Protein AF-A0A8C3F9P0-F1 (afdb_monomer_lite)

Foldseek 3Di:
DDDPDDDDDDDDDDDDDDDDPPPDPPPLPPPPDDDDDDDDDDDDDDDDDPVVVVVVVVVVVVVVVVPPPPPDFDFDPVQPPAPAGQTWHWSDDDPVDTDTHGDDFDKDKDKDWFAPVVRQVVGVVVVVVVQCQPDPVSHHFGFYDDWDKDDPDDDDRIDIIMIIGTGPPVVD

Secondary structure (DSSP, 8-state):
-------------------------TTTT-SS--PPP------------HHHHHHHHHHHHHHHHH----PPPBPPGGGTT-SSB--BEEEEE-SS-EEEEPPP--EEEEEEEE-HHHHHHHHHHHHHHHHTT-STT-------BPEEEEES---SSSEEEEEEEEPPGGG-

pLDDT: mean 71.64, std 23.47, range [24.62, 98.38]

Radius of gyration: 26.11 Å; chains: 1; bounding box: 35×84×51 Å

Structure (mmCIF, N/CA/C/O backbone):
data_AF-A0A8C3F9P0-F1
#
_entry.id   AF-A0A8C3F9P0-F1
#
loop_
_atom_site.group_PDB
_atom_site.id
_atom_site.type_symbol
_atom_site.label_atom_id
_atom_site.label_alt_id
_atom_site.label_comp_id
_atom_site.label_asym_id
_atom_site.label_entity_id
_atom_site.label_seq_id
_atom_site.pdbx_PDB_ins_code
_atom_site.Cartn_x
_atom_site.Cartn_y
_atom_site.Cartn_z
_atom_site.occupancy
_atom_site.B_iso_or_equiv
_atom_site.auth_seq_id
_atom_site.auth_comp_id
_atom_site.auth_asym_id
_atom_site.auth_atom_id
_atom_site.pdbx_PDB_model_num
ATOM 1 N N . MET A 1 1 ? -5.655 -17.103 -34.422 1.00 32.59 1 MET A N 1
ATOM 2 C CA . MET A 1 1 ? -6.296 -16.003 -33.667 1.00 32.59 1 MET A CA 1
ATOM 3 C C . MET A 1 1 ? -7.497 -16.545 -32.912 1.00 32.59 1 MET A C 1
ATOM 5 O O . MET A 1 1 ? -8.524 -16.808 -33.521 1.00 32.59 1 MET A O 1
ATOM 9 N N . ARG A 1 2 ? -7.367 -16.764 -31.603 1.00 24.62 2 ARG A N 1
ATOM 10 C CA . ARG A 1 2 ? -8.510 -16.920 -30.697 1.00 24.62 2 ARG A CA 1
ATOM 11 C C . ARG A 1 2 ? -8.242 -16.029 -29.490 1.00 24.62 2 ARG A C 1
ATOM 13 O O . ARG A 1 2 ? -7.166 -16.091 -28.910 1.00 24.62 2 ARG A O 1
ATOM 20 N N . LEU A 1 3 ? -9.191 -15.141 -29.226 1.00 28.62 3 LEU A N 1
ATOM 21 C CA . LEU A 1 3 ? -9.207 -14.207 -28.109 1.00 28.62 3 LEU A CA 1
ATOM 22 C C . LEU A 1 3 ? -9.521 -14.988 -26.829 1.00 28.62 3 LEU A C 1
ATOM 24 O O . LEU A 1 3 ? -10.517 -15.711 -26.792 1.00 28.62 3 LEU A O 1
ATOM 28 N N . CYS A 1 4 ? -8.715 -14.827 -25.780 1.00 32.59 4 CYS A N 1
ATOM 29 C CA . CYS A 1 4 ? -9.172 -15.143 -24.429 1.00 32.59 4 CYS A CA 1
ATOM 30 C C . CYS A 1 4 ? -10.169 -14.056 -24.017 1.00 32.59 4 CYS A C 1
ATOM 32 O O . CYS A 1 4 ? -9.787 -12.926 -23.718 1.00 32.59 4 CYS A O 1
ATOM 34 N N . ASN A 1 5 ? -11.456 -14.391 -24.058 1.00 32.91 5 ASN A N 1
ATOM 35 C CA . ASN A 1 5 ? -12.517 -13.558 -23.510 1.00 32.91 5 ASN A CA 1
ATOM 36 C C . ASN A 1 5 ? -12.443 -13.587 -21.976 1.00 32.91 5 ASN A C 1
ATOM 38 O O . ASN A 1 5 ? -12.688 -14.625 -21.367 1.00 32.91 5 ASN A O 1
ATOM 42 N N . LEU A 1 6 ? -12.159 -12.440 -21.358 1.00 35.69 6 LEU A N 1
ATOM 43 C CA . LEU A 1 6 ? -12.519 -12.154 -19.967 1.00 35.69 6 LEU A CA 1
ATOM 44 C C . LEU A 1 6 ? -13.888 -11.446 -19.970 1.00 35.69 6 LEU A C 1
ATOM 46 O O . LEU A 1 6 ? -14.070 -10.526 -20.773 1.00 35.69 6 LEU A O 1
ATOM 50 N N . PRO A 1 7 ? -14.863 -11.822 -19.122 1.00 39.81 7 PRO A N 1
ATOM 51 C CA . PRO A 1 7 ? -16.184 -11.217 -19.151 1.00 39.81 7 PRO A CA 1
ATOM 52 C C . PRO A 1 7 ? -16.268 -10.080 -18.136 1.00 39.81 7 PRO A C 1
ATOM 54 O O . PRO A 1 7 ? -16.606 -10.340 -16.996 1.00 39.81 7 PRO A O 1
ATOM 57 N N . TRP A 1 8 ? -16.023 -8.829 -18.529 1.00 37.97 8 TRP A N 1
ATOM 58 C CA . TRP A 1 8 ? -16.629 -7.672 -17.849 1.00 37.97 8 TRP A CA 1
ATOM 59 C C . TRP A 1 8 ? -16.925 -6.571 -18.869 1.00 37.97 8 TRP A C 1
ATOM 61 O O . TRP A 1 8 ? -16.056 -6.143 -19.629 1.00 37.97 8 TRP A O 1
ATOM 71 N N . GLY A 1 9 ? -18.202 -6.188 -18.928 1.00 31.42 9 GLY A N 1
ATOM 72 C CA . GLY A 1 9 ? -18.753 -5.217 -19.865 1.00 31.42 9 GLY A CA 1
ATOM 73 C C . GLY A 1 9 ? -18.628 -3.762 -19.410 1.00 31.42 9 GLY A C 1
ATOM 74 O O . GLY A 1 9 ? -18.260 -3.468 -18.277 1.00 31.42 9 GLY A O 1
ATOM 75 N N . GLY A 1 10 ? -18.999 -2.862 -20.326 1.00 29.72 10 GLY A N 1
ATOM 76 C CA . GLY A 1 10 ? -19.185 -1.430 -20.071 1.00 29.72 10 GLY A CA 1
ATOM 77 C C . GLY A 1 10 ? -18.204 -0.543 -20.835 1.00 29.72 10 GLY A C 1
ATOM 78 O O . GLY A 1 10 ? -17.188 -0.118 -20.298 1.00 29.72 10 GLY A O 1
ATOM 79 N N . GLY A 1 11 ? -18.500 -0.264 -22.106 1.00 28.97 11 GLY A N 1
ATOM 80 C CA . GLY A 1 11 ? -17.681 0.596 -22.957 1.00 28.97 11 GLY A CA 1
ATOM 81 C C . GLY A 1 11 ? -17.880 2.096 -22.715 1.00 28.97 11 GLY A C 1
ATOM 82 O O . GLY A 1 11 ? -19.003 2.565 -22.567 1.00 28.97 11 GLY A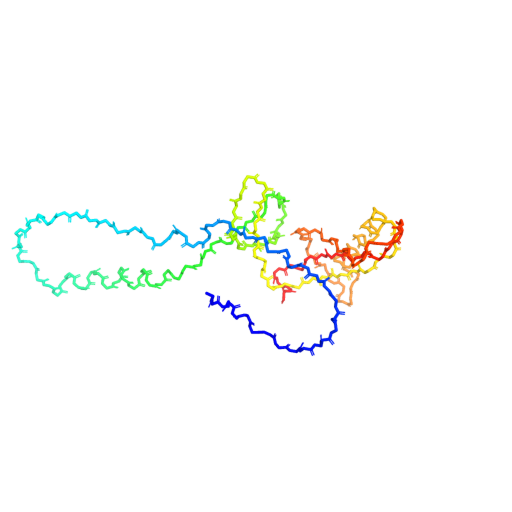 O 1
ATOM 83 N N . VAL A 1 12 ? -16.786 2.856 -22.816 1.00 29.23 12 VAL A N 1
ATOM 84 C CA . VAL A 1 12 ? -16.776 4.258 -23.267 1.00 29.23 12 VAL A CA 1
ATOM 85 C C . VAL A 1 12 ? -15.593 4.418 -24.225 1.00 29.23 12 VAL A C 1
ATOM 87 O O . VAL A 1 12 ? -14.440 4.236 -23.839 1.00 29.23 12 VAL A O 1
ATOM 90 N N . LYS A 1 13 ? -15.868 4.730 -25.499 1.00 34.50 13 LYS A N 1
ATOM 91 C CA . LYS A 1 13 ? -14.839 5.024 -26.508 1.00 34.50 13 LYS A CA 1
ATOM 92 C C . LYS A 1 13 ? -14.492 6.515 -26.527 1.00 34.50 13 LYS A C 1
ATOM 94 O O . LYS A 1 13 ? -15.368 7.352 -26.713 1.00 34.50 13 LYS A O 1
ATOM 99 N N . ARG A 1 14 ? -13.193 6.807 -26.444 1.00 29.66 14 ARG A N 1
ATOM 100 C CA . ARG A 1 14 ? -12.444 7.907 -27.094 1.00 29.66 14 ARG A CA 1
ATOM 101 C C . ARG A 1 14 ? -10.968 7.581 -26.818 1.00 29.66 14 ARG A C 1
ATOM 103 O O . ARG A 1 14 ? -10.562 7.563 -25.671 1.00 29.66 14 ARG A O 1
ATOM 110 N N . GLY A 1 15 ? -10.168 7.092 -27.760 1.00 31.33 15 GLY A N 1
ATOM 111 C CA . GLY A 1 15 ? -9.814 7.757 -29.006 1.00 31.33 15 GLY A CA 1
ATOM 112 C C . GLY A 1 15 ? -8.484 8.498 -28.839 1.00 31.33 15 GLY A C 1
ATOM 113 O O . GLY A 1 15 ? -8.498 9.714 -28.884 1.00 31.33 15 GLY A O 1
ATOM 114 N N . ASN A 1 16 ? -7.373 7.791 -28.594 1.00 27.73 16 ASN A N 1
ATOM 115 C CA . ASN A 1 16 ? -6.065 8.032 -29.221 1.00 27.73 16 ASN A CA 1
ATOM 116 C C . ASN A 1 16 ? -5.082 6.914 -28.822 1.00 27.73 16 ASN A C 1
ATOM 118 O O . ASN A 1 16 ? -5.224 6.308 -27.765 1.00 27.73 16 ASN A O 1
ATOM 122 N N . LYS A 1 17 ? -4.128 6.634 -29.707 1.00 39.09 17 LYS A N 1
ATOM 123 C CA . LYS A 1 17 ? -3.163 5.525 -29.690 1.00 39.09 17 LYS A CA 1
ATOM 124 C C . LYS A 1 17 ? -2.537 5.253 -28.309 1.00 39.09 17 LYS A C 1
ATOM 126 O O . LYS A 1 17 ? -1.812 6.091 -27.786 1.00 39.09 17 LYS A O 1
ATOM 131 N N . SER A 1 18 ? -2.705 4.036 -27.801 1.00 30.05 18 SER A N 1
ATOM 132 C CA . SER A 1 18 ? -1.779 3.431 -26.843 1.00 30.05 18 SER A CA 1
ATOM 133 C C . SER A 1 18 ? -1.502 1.995 -27.278 1.00 30.05 18 SER A C 1
ATOM 135 O O . SER A 1 18 ? -2.393 1.148 -27.328 1.00 30.05 18 SER A O 1
ATOM 137 N N . SER A 1 19 ? -0.256 1.752 -27.680 1.00 27.50 19 SER A N 1
ATOM 138 C CA . SER A 1 19 ? 0.272 0.419 -27.954 1.00 27.50 19 SER A CA 1
ATOM 139 C C . SER A 1 19 ? 0.026 -0.486 -26.742 1.00 27.50 19 SER A C 1
ATOM 141 O O . SER A 1 19 ? 0.312 -0.062 -25.619 1.00 27.50 19 SER A O 1
ATOM 143 N N . PRO A 1 20 ? -0.481 -1.716 -26.917 1.00 33.91 20 PRO A N 1
ATOM 144 C CA . PRO A 1 20 ? -0.576 -2.640 -25.805 1.00 33.91 20 PRO A CA 1
ATOM 145 C C . PRO A 1 20 ? 0.839 -3.116 -25.470 1.00 33.91 20 PRO A C 1
ATOM 147 O O . PRO A 1 20 ? 1.537 -3.661 -26.325 1.00 33.91 20 PRO A O 1
ATOM 150 N N . VAL A 1 21 ? 1.264 -2.913 -24.223 1.00 35.41 21 VAL A N 1
ATOM 151 C CA . VAL A 1 21 ? 2.406 -3.635 -23.655 1.00 35.41 21 VAL A CA 1
ATOM 152 C C . VAL A 1 21 ? 1.952 -5.082 -23.513 1.00 35.41 21 VAL A C 1
ATOM 154 O O . VAL A 1 21 ? 1.431 -5.505 -22.486 1.00 35.41 21 VAL A O 1
ATOM 157 N N . SER A 1 22 ? 2.065 -5.829 -24.604 1.00 42.50 22 SER A N 1
ATOM 158 C CA . SER A 1 22 ? 1.963 -7.273 -24.589 1.00 42.50 22 SER A CA 1
ATOM 159 C C . SER A 1 22 ? 3.284 -7.800 -24.037 1.00 42.50 22 SER A C 1
ATOM 161 O O . SER A 1 22 ? 4.220 -8.052 -24.793 1.00 42.50 22 SER A O 1
ATOM 163 N N . ALA A 1 23 ? 3.396 -7.889 -22.714 1.00 43.59 23 ALA A N 1
ATOM 164 C CA . ALA A 1 23 ? 4.431 -8.693 -22.082 1.00 43.59 23 ALA A CA 1
ATOM 165 C C . ALA A 1 23 ? 4.004 -10.157 -22.241 1.00 43.59 23 ALA A C 1
ATOM 167 O O . ALA A 1 23 ? 3.196 -10.679 -21.476 1.00 43.59 23 ALA A O 1
ATOM 168 N N . TRP A 1 24 ? 4.449 -10.776 -23.329 1.00 49.12 24 TRP A N 1
ATOM 169 C CA . TRP A 1 24 ? 4.262 -12.199 -23.564 1.00 49.12 24 TRP A CA 1
ATOM 170 C C . TRP A 1 24 ? 5.176 -12.951 -22.593 1.00 49.12 24 TRP A C 1
ATOM 172 O O . TRP A 1 24 ? 6.388 -12.780 -22.684 1.00 49.12 24 TRP A O 1
ATOM 182 N N . CYS A 1 25 ? 4.629 -13.782 -21.696 1.00 53.91 25 CYS A N 1
ATOM 183 C CA . CYS A 1 25 ? 5.404 -14.889 -21.130 1.00 53.91 25 CYS A CA 1
ATOM 184 C C . CYS A 1 25 ? 5.747 -15.805 -22.315 1.00 53.91 25 CYS A C 1
ATOM 186 O O . CYS A 1 25 ? 4.822 -16.386 -22.900 1.00 53.91 25 CYS A O 1
ATOM 188 N N . PRO A 1 26 ? 7.019 -15.930 -22.724 1.00 51.34 26 PRO A N 1
ATOM 189 C CA . PRO A 1 26 ? 7.382 -16.945 -23.693 1.00 51.34 26 PRO A CA 1
ATOM 190 C C . PRO A 1 26 ? 7.077 -18.302 -23.045 1.00 51.34 26 PRO A C 1
ATOM 192 O O . PRO A 1 26 ? 7.470 -18.548 -21.908 1.00 51.34 26 PRO A O 1
ATOM 195 N N . ASN A 1 27 ? 6.372 -19.172 -23.769 1.00 51.62 27 ASN A N 1
ATOM 196 C CA . ASN A 1 27 ? 6.278 -20.613 -23.493 1.00 51.62 27 ASN A CA 1
ATOM 197 C C . ASN A 1 27 ? 5.267 -21.077 -22.419 1.00 51.62 27 ASN A C 1
ATOM 199 O O . ASN A 1 27 ? 5.280 -22.244 -22.042 1.00 51.62 27 ASN A O 1
ATOM 203 N N . ALA A 1 28 ? 4.307 -20.246 -21.993 1.00 43.31 28 ALA A N 1
ATOM 204 C CA . ALA A 1 28 ? 3.252 -20.658 -21.042 1.00 43.31 28 ALA A CA 1
ATOM 205 C C . ALA A 1 28 ? 2.227 -21.695 -21.588 1.00 43.31 28 ALA A C 1
ATOM 207 O O . ALA A 1 28 ? 1.165 -21.886 -21.001 1.00 43.31 28 ALA A O 1
ATOM 208 N N . TRP A 1 29 ? 2.503 -22.346 -22.723 1.00 48.88 29 TRP A N 1
ATOM 209 C CA . TRP A 1 29 ? 1.616 -23.328 -23.361 1.00 48.88 29 TRP A CA 1
ATOM 210 C C . TRP A 1 29 ? 2.324 -24.611 -23.834 1.00 48.88 29 TRP A C 1
ATOM 212 O O . TRP A 1 29 ? 1.694 -25.425 -24.504 1.00 48.88 29 TRP A O 1
ATOM 222 N N . GLU A 1 30 ? 3.590 -24.839 -23.466 1.00 38.75 30 GLU A N 1
ATOM 223 C CA . GLU A 1 30 ? 4.408 -25.939 -24.014 1.00 38.75 30 GLU A CA 1
ATOM 224 C C . GLU A 1 30 ? 4.784 -27.051 -23.010 1.00 38.75 30 GLU A C 1
ATOM 226 O O . GLU A 1 30 ? 5.752 -27.769 -23.212 1.00 38.75 30 GLU A O 1
ATOM 231 N N . GLU A 1 31 ? 3.978 -27.268 -21.963 1.00 38.12 31 GLU A N 1
ATOM 232 C CA . GLU A 1 31 ? 4.157 -28.366 -20.986 1.00 38.12 31 GLU A CA 1
ATOM 233 C C . GLU A 1 31 ? 2.858 -29.183 -20.797 1.00 38.12 31 GLU A C 1
ATOM 235 O O . GLU A 1 31 ? 2.380 -29.402 -19.690 1.00 38.12 31 GLU A O 1
ATOM 240 N N . LEU A 1 32 ? 2.243 -29.633 -21.899 1.00 42.41 32 LEU A N 1
ATOM 241 C CA . LEU A 1 32 ? 1.249 -30.727 -21.897 1.00 42.41 32 LEU A CA 1
ATOM 242 C C . LEU A 1 32 ? 1.437 -31.645 -23.118 1.00 42.41 32 LEU A C 1
ATOM 244 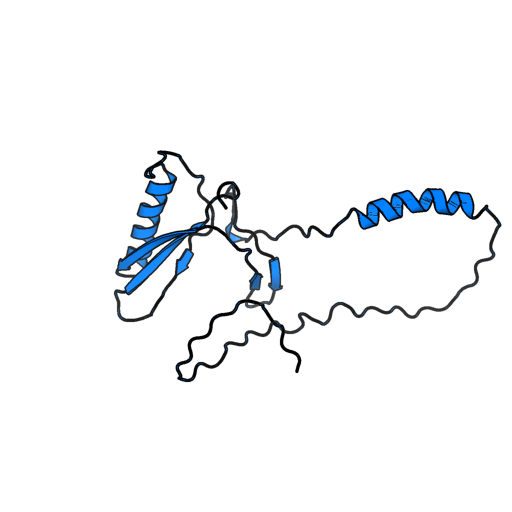O O . LEU A 1 32 ? 0.499 -31.945 -23.855 1.00 42.41 32 LEU A O 1
ATOM 248 N N . GLY A 1 33 ? 2.677 -32.081 -23.351 1.00 39.94 33 GLY A N 1
ATOM 249 C CA . GLY A 1 33 ? 3.050 -32.850 -24.538 1.00 39.94 33 GLY A CA 1
ATOM 250 C C . GLY A 1 33 ? 4.069 -33.958 -24.289 1.00 39.94 33 GLY A C 1
ATOM 251 O O . GLY A 1 33 ? 5.004 -34.099 -25.068 1.00 39.94 33 GLY A O 1
ATOM 252 N N . HIS A 1 34 ? 3.910 -34.768 -23.240 1.00 30.77 34 HIS A N 1
ATOM 253 C CA . HIS A 1 34 ? 4.664 -36.019 -23.113 1.00 30.77 34 HIS A CA 1
ATOM 254 C C . HIS A 1 34 ? 3.807 -37.216 -23.538 1.00 30.77 34 HIS A C 1
ATOM 256 O O . HIS A 1 34 ? 2.987 -37.720 -22.774 1.00 30.77 34 HIS A O 1
ATOM 262 N N . THR A 1 35 ? 4.030 -37.715 -24.755 1.00 44.69 35 THR A N 1
ATOM 263 C CA . THR A 1 35 ? 3.666 -39.089 -25.135 1.00 44.69 35 THR A CA 1
ATOM 264 C C . THR A 1 35 ? 4.898 -39.986 -25.018 1.00 44.69 35 THR A C 1
ATOM 266 O O . THR A 1 35 ? 5.862 -39.758 -25.753 1.00 44.69 35 THR A O 1
ATOM 269 N N . PRO A 1 36 ? 4.899 -41.040 -24.185 1.00 38.25 36 PRO A N 1
ATOM 270 C CA . PRO A 1 36 ? 5.898 -42.090 -24.280 1.00 38.25 36 PRO A CA 1
ATOM 271 C C . PRO A 1 36 ? 5.403 -43.177 -25.238 1.00 38.25 36 PRO A C 1
ATOM 273 O O . PRO A 1 36 ? 4.418 -43.864 -24.973 1.00 38.25 36 PRO A O 1
ATOM 276 N N . ASN A 1 37 ? 6.120 -43.357 -26.344 1.00 41.81 37 ASN A N 1
ATOM 277 C CA . ASN A 1 37 ? 6.035 -44.567 -27.153 1.00 41.81 37 ASN A CA 1
ATOM 278 C C . ASN A 1 37 ? 6.944 -45.627 -26.501 1.00 41.81 37 ASN A C 1
ATOM 280 O O . ASN A 1 37 ? 8.129 -45.366 -26.303 1.00 41.81 37 ASN A O 1
ATOM 284 N N . SER A 1 38 ? 6.420 -46.807 -26.154 1.00 34.09 38 SER A N 1
ATOM 285 C CA . SER A 1 38 ? 7.243 -47.961 -25.748 1.00 34.09 38 SER A CA 1
ATOM 286 C C . SER A 1 38 ? 6.527 -49.293 -26.042 1.00 34.09 38 SER A C 1
ATOM 288 O O . SER A 1 38 ? 5.298 -49.354 -25.932 1.00 34.09 38 SER A O 1
ATOM 290 N N . PRO A 1 39 ? 7.246 -50.359 -26.458 1.00 43.06 39 PRO A N 1
ATOM 291 C CA . PRO A 1 39 ? 6.651 -51.549 -27.053 1.00 43.06 39 PRO A CA 1
ATOM 292 C C . PRO A 1 39 ? 6.103 -52.544 -26.023 1.00 43.06 39 PRO A C 1
ATOM 294 O O . PRO A 1 39 ? 6.654 -52.740 -24.940 1.00 43.06 39 PRO A O 1
ATOM 297 N N . ARG A 1 40 ? 5.027 -53.238 -26.423 1.00 48.94 40 ARG A N 1
ATOM 298 C CA . ARG A 1 40 ? 4.394 -54.337 -25.678 1.00 48.94 40 ARG A CA 1
ATOM 299 C C . ARG A 1 40 ? 5.403 -55.448 -25.386 1.00 48.94 40 ARG A C 1
ATOM 301 O O . ARG A 1 40 ? 5.962 -56.031 -26.312 1.00 48.94 40 ARG A O 1
ATOM 308 N N . LYS A 1 41 ? 5.526 -55.825 -24.114 1.00 40.72 41 LYS A N 1
ATOM 309 C CA . LYS A 1 41 ? 5.970 -57.164 -23.714 1.00 40.72 41 LYS A CA 1
ATOM 310 C C . LYS A 1 41 ? 4.809 -57.877 -23.029 1.00 40.72 41 LYS A C 1
ATOM 312 O O . LYS A 1 41 ? 4.151 -57.326 -22.152 1.00 40.72 41 LYS A O 1
ATOM 317 N N . SER A 1 42 ? 4.533 -59.077 -23.521 1.00 50.16 42 SER A N 1
ATOM 318 C CA . SER A 1 42 ? 3.484 -59.996 -23.093 1.00 50.16 42 SER A CA 1
ATOM 319 C C . SER A 1 42 ? 3.664 -60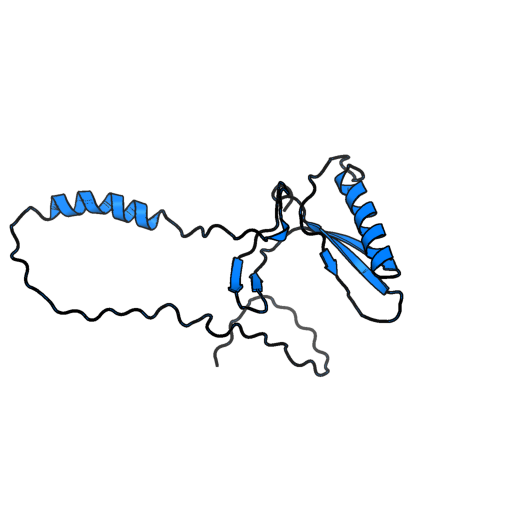.420 -21.636 1.00 50.16 42 SER A C 1
ATOM 321 O O . SER A 1 42 ? 4.708 -60.970 -21.289 1.00 50.16 42 SER A O 1
ATOM 323 N N . LEU A 1 43 ? 2.631 -60.229 -20.813 1.00 50.50 43 LEU A N 1
ATOM 324 C CA . LEU A 1 43 ? 2.528 -60.832 -19.485 1.00 50.50 43 LEU A CA 1
ATOM 325 C C . LEU A 1 43 ? 1.445 -61.916 -19.521 1.00 50.50 43 LEU A C 1
ATOM 327 O O . LEU A 1 43 ? 0.297 -61.643 -19.871 1.00 50.50 43 LEU A O 1
ATOM 331 N N . GLN A 1 44 ? 1.825 -63.148 -19.184 1.00 51.44 44 GLN A N 1
ATOM 332 C CA . GLN A 1 44 ? 0.901 -64.261 -18.984 1.00 51.44 44 GLN A CA 1
ATOM 333 C C . GLN A 1 44 ? 0.014 -63.970 -17.766 1.00 51.44 44 GLN A C 1
ATOM 335 O O . GLN A 1 44 ? 0.510 -63.689 -16.675 1.00 51.44 44 GLN A O 1
ATOM 340 N N . ALA A 1 45 ? -1.303 -64.014 -17.965 1.00 44.69 45 ALA A N 1
ATOM 341 C CA . ALA A 1 45 ? -2.291 -63.790 -16.920 1.00 44.69 45 ALA A CA 1
ATOM 342 C C . ALA A 1 45 ? -2.454 -65.054 -16.061 1.00 44.69 45 ALA A C 1
ATOM 344 O O . ALA A 1 45 ? -2.915 -66.083 -16.551 1.00 44.69 45 ALA A O 1
ATOM 345 N N . SER A 1 46 ? -2.104 -64.965 -14.776 1.00 54.53 46 SER A N 1
ATOM 346 C CA . SER A 1 46 ? -2.588 -65.901 -13.759 1.00 54.53 46 SER A CA 1
ATOM 347 C C . SER A 1 46 ? -3.903 -65.362 -13.201 1.00 54.53 46 SER A C 1
ATOM 349 O O . SER A 1 46 ? -3.991 -64.204 -12.787 1.00 54.53 46 SER A O 1
ATOM 351 N N . ALA A 1 47 ? -4.945 -66.187 -13.270 1.00 58.84 47 ALA A N 1
ATOM 352 C CA . ALA A 1 47 ? -6.311 -65.833 -12.928 1.00 58.84 47 ALA A CA 1
ATOM 353 C C . ALA A 1 47 ? -6.461 -65.626 -11.416 1.00 58.84 47 ALA A C 1
ATOM 355 O O . ALA A 1 47 ? -6.596 -66.578 -10.651 1.00 58.84 47 ALA A O 1
ATOM 356 N N . VAL A 1 48 ? -6.496 -64.365 -10.991 1.00 58.78 48 VAL A N 1
ATOM 357 C CA . VAL A 1 48 ? -7.053 -63.984 -9.692 1.00 58.78 48 VAL A CA 1
ATOM 358 C C . VAL A 1 48 ? -8.235 -63.061 -9.964 1.00 58.78 48 VAL A C 1
ATOM 360 O O . VAL A 1 48 ? -8.154 -62.131 -10.762 1.00 58.78 48 VAL A O 1
ATOM 363 N N . THR A 1 49 ? -9.371 -63.402 -9.368 1.00 58.94 49 THR A N 1
ATOM 364 C CA . THR A 1 49 ? -10.719 -62.946 -9.725 1.00 58.94 49 THR A CA 1
ATOM 365 C C . THR A 1 49 ? -10.854 -61.418 -9.891 1.00 58.94 49 THR A C 1
ATOM 367 O O . THR A 1 49 ? -10.511 -60.680 -8.960 1.00 58.94 49 THR A O 1
ATOM 370 N N . PRO A 1 50 ? -11.432 -60.924 -11.005 1.00 60.06 50 PRO A N 1
ATOM 371 C CA . PRO A 1 50 ? -11.479 -59.496 -11.354 1.00 60.06 50 PRO A CA 1
ATOM 372 C C . PRO A 1 50 ? -12.268 -58.633 -10.353 1.00 60.06 50 PRO A C 1
ATOM 374 O O . PRO A 1 50 ? -11.991 -57.446 -10.200 1.00 60.06 50 PRO A O 1
ATOM 377 N N . LEU A 1 51 ? -13.204 -59.228 -9.609 1.00 63.38 51 LEU A N 1
ATOM 378 C CA . LEU A 1 51 ? -14.050 -58.523 -8.641 1.00 63.38 51 LEU A CA 1
ATOM 379 C C . LEU A 1 51 ? -13.272 -58.024 -7.405 1.00 63.38 51 LEU A C 1
ATOM 381 O O . LEU A 1 51 ? -13.519 -56.925 -6.914 1.00 63.38 51 LEU A O 1
ATOM 385 N N . MET A 1 52 ? -12.287 -58.797 -6.936 1.00 59.41 52 MET A N 1
ATOM 386 C CA . MET A 1 52 ? -11.452 -58.445 -5.775 1.00 59.41 52 MET A CA 1
ATOM 387 C C . MET A 1 52 ? -10.446 -57.330 -6.094 1.00 59.41 52 MET A C 1
ATOM 389 O O . MET A 1 52 ? -10.116 -56.525 -5.224 1.00 59.41 52 MET A O 1
ATOM 393 N N . MET A 1 53 ? -9.982 -57.247 -7.346 1.00 62.53 53 MET A N 1
ATOM 394 C CA . MET A 1 53 ? -9.094 -56.170 -7.797 1.00 62.53 53 MET A CA 1
ATOM 395 C C . MET A 1 53 ? -9.843 -54.834 -7.906 1.00 62.53 53 MET A C 1
ATOM 397 O O . MET A 1 53 ? -9.316 -53.806 -7.490 1.00 62.53 53 MET A O 1
ATOM 401 N N . LEU A 1 54 ? -11.096 -54.844 -8.377 1.00 62.28 54 LEU A N 1
ATOM 402 C CA . LEU A 1 54 ? -11.920 -53.633 -8.496 1.00 62.28 54 LEU A CA 1
ATOM 403 C C . LEU A 1 54 ? -12.254 -53.009 -7.129 1.00 62.28 54 LEU A C 1
ATOM 405 O O . LEU A 1 54 ? -12.151 -51.792 -6.975 1.00 62.28 54 LEU A O 1
ATOM 409 N N . LEU A 1 55 ? -12.558 -53.828 -6.113 1.00 70.25 55 LEU A N 1
ATOM 410 C CA . LEU A 1 55 ? -12.826 -53.338 -4.752 1.00 70.25 55 LEU A CA 1
ATOM 411 C C . LEU A 1 55 ? -11.608 -52.684 -4.081 1.00 70.25 55 LEU A C 1
ATOM 413 O O . LEU A 1 55 ? -11.782 -51.797 -3.250 1.00 70.25 55 LEU A O 1
ATOM 417 N N . ARG A 1 56 ? -10.380 -53.091 -4.426 1.00 69.50 56 ARG A N 1
ATOM 418 C CA . ARG A 1 56 ? -9.159 -52.491 -3.860 1.00 69.50 56 ARG A CA 1
ATOM 419 C C . ARG A 1 56 ? -8.732 -51.205 -4.562 1.00 69.50 56 ARG A C 1
ATOM 421 O O . ARG A 1 56 ? -8.115 -50.356 -3.928 1.00 69.50 56 ARG A O 1
ATOM 428 N N . MET A 1 57 ? -9.080 -51.042 -5.837 1.00 71.81 57 MET A N 1
ATOM 429 C CA . MET A 1 57 ? -8.721 -49.849 -6.611 1.00 71.81 57 MET A CA 1
ATOM 430 C C . MET A 1 57 ? -9.729 -48.703 -6.451 1.00 71.81 57 MET A C 1
ATOM 432 O O . MET A 1 57 ? -9.338 -47.543 -6.553 1.00 71.81 57 MET A O 1
ATOM 436 N N . ALA A 1 58 ? -11.002 -48.993 -6.153 1.00 77.25 58 ALA A N 1
ATOM 437 C CA . ALA A 1 58 ? -12.038 -47.969 -5.990 1.00 77.25 58 ALA A CA 1
ATOM 438 C C . ALA A 1 58 ? -11.740 -46.922 -4.887 1.00 77.25 58 ALA A C 1
ATOM 440 O O . ALA A 1 58 ? -11.882 -45.733 -5.175 1.00 77.25 58 ALA A O 1
ATOM 441 N N . PRO A 1 59 ? -11.259 -47.281 -3.675 1.00 71.00 59 PRO A N 1
ATOM 442 C CA . PRO A 1 59 ? -10.909 -46.298 -2.645 1.00 71.00 59 PRO A CA 1
ATOM 443 C C . PRO A 1 59 ? -9.710 -45.430 -3.045 1.00 71.00 59 PRO A C 1
ATOM 445 O O . PRO A 1 59 ? -9.710 -44.230 -2.789 1.00 71.00 59 PRO A O 1
ATOM 448 N N . LEU A 1 60 ? -8.706 -46.015 -3.713 1.00 67.62 60 LEU A N 1
ATOM 449 C CA . LEU A 1 60 ? -7.544 -45.287 -4.238 1.00 67.62 60 LEU A CA 1
ATOM 450 C C . LEU A 1 60 ? -7.933 -44.304 -5.349 1.00 67.62 60 LEU A C 1
ATOM 452 O O . LEU A 1 60 ? -7.410 -43.192 -5.390 1.00 67.62 60 LEU A O 1
ATOM 456 N N . LEU A 1 61 ? -8.871 -44.686 -6.217 1.00 67.81 61 LEU A N 1
ATOM 457 C CA . LEU A 1 61 ? -9.397 -43.815 -7.265 1.00 67.81 61 LEU A CA 1
ATOM 458 C C . LEU A 1 61 ? -10.250 -42.676 -6.679 1.00 67.81 61 LEU A C 1
ATOM 460 O O . LEU A 1 61 ? -10.097 -41.529 -7.086 1.00 67.81 61 LEU A O 1
ATOM 464 N N . LEU A 1 62 ? -11.077 -42.962 -5.668 1.00 65.88 62 LEU A N 1
ATOM 465 C CA . LEU A 1 62 ? -11.833 -41.953 -4.913 1.00 65.88 62 LEU A CA 1
ATOM 466 C C . LEU A 1 62 ? -10.910 -40.961 -4.181 1.00 65.88 62 LEU A C 1
ATOM 468 O O . LEU A 1 62 ? -11.146 -39.757 -4.233 1.00 65.88 62 LEU A O 1
ATOM 472 N N . LEU A 1 63 ? -9.822 -41.436 -3.564 1.00 65.75 63 LEU A N 1
ATOM 473 C CA . LEU A 1 63 ? -8.797 -40.588 -2.937 1.00 65.75 63 LEU A CA 1
ATOM 474 C C . LEU A 1 63 ? -8.045 -39.718 -3.957 1.00 65.75 63 LEU A C 1
ATOM 476 O O . LEU A 1 63 ? -7.712 -38.574 -3.654 1.00 65.75 63 LEU A O 1
ATOM 480 N N . ALA A 1 64 ? -7.784 -40.232 -5.161 1.00 64.19 64 ALA A N 1
ATOM 481 C CA . ALA A 1 64 ? -7.133 -39.471 -6.226 1.00 64.19 64 ALA A CA 1
ATOM 482 C C . ALA A 1 64 ? -8.031 -38.353 -6.783 1.00 64.19 64 ALA A C 1
ATOM 484 O O . ALA A 1 64 ? -7.532 -37.273 -7.077 1.00 64.19 64 ALA A O 1
ATOM 485 N N . LEU A 1 65 ? -9.347 -38.577 -6.868 1.00 62.19 65 LEU A N 1
ATOM 486 C CA . LEU A 1 65 ? -10.317 -37.562 -7.303 1.00 62.19 65 LEU A CA 1
ATOM 487 C C . LEU A 1 65 ? -10.646 -36.536 -6.202 1.00 62.19 65 LEU A C 1
ATOM 489 O O . LEU A 1 65 ? -10.995 -35.400 -6.511 1.00 62.19 65 LEU A O 1
ATOM 493 N N . ALA A 1 66 ? -10.506 -36.909 -4.924 1.00 59.81 66 ALA A N 1
ATOM 494 C CA . ALA A 1 66 ? -10.674 -35.999 -3.787 1.00 59.81 66 ALA A CA 1
ATOM 495 C C . ALA A 1 66 ? -9.488 -35.039 -3.595 1.00 59.81 66 ALA A C 1
ATOM 497 O O . ALA A 1 66 ? -9.631 -33.999 -2.952 1.00 59.81 66 ALA A O 1
ATOM 498 N N . ARG A 1 67 ? -8.326 -35.342 -4.188 1.00 56.44 67 ARG A N 1
ATOM 499 C CA . ARG A 1 67 ? -7.235 -34.376 -4.352 1.00 56.44 67 ARG A CA 1
ATOM 500 C C . ARG A 1 67 ? -7.582 -33.437 -5.499 1.00 56.44 67 ARG A C 1
ATOM 502 O O . ARG A 1 67 ? -6.949 -33.449 -6.551 1.00 56.44 67 ARG A O 1
ATOM 509 N N . GLY A 1 68 ? -8.597 -32.602 -5.283 1.00 54.41 68 GLY A N 1
ATOM 510 C CA . GLY A 1 68 ? -8.665 -31.341 -6.004 1.00 54.41 68 GLY A CA 1
ATOM 511 C C . GLY A 1 68 ? -7.291 -30.689 -5.890 1.00 54.41 68 GLY A C 1
ATOM 512 O O . GLY A 1 68 ? -6.722 -30.641 -4.798 1.00 54.41 68 GLY A O 1
ATOM 513 N N . VAL A 1 69 ? -6.727 -30.272 -7.018 1.00 57.03 69 VAL A N 1
ATOM 514 C CA . VAL A 1 69 ? -5.463 -29.539 -7.075 1.00 57.03 69 VAL A CA 1
ATOM 515 C C . VAL A 1 69 ? -5.704 -28.181 -6.424 1.00 57.03 69 VAL A C 1
ATOM 517 O O . VAL A 1 69 ? -5.989 -27.191 -7.086 1.00 57.03 69 VAL A O 1
ATOM 520 N N . TRP A 1 70 ? -5.665 -28.140 -5.099 1.00 53.75 70 TRP A N 1
ATOM 521 C CA . TRP A 1 70 ? -5.448 -26.906 -4.371 1.00 53.75 70 TRP A CA 1
ATOM 522 C C . TRP A 1 70 ? -3.940 -26.703 -4.452 1.00 53.75 70 TRP A C 1
ATOM 524 O O . TRP A 1 70 ? -3.188 -27.232 -3.637 1.00 53.75 70 TRP A O 1
ATOM 534 N N . GLY A 1 71 ? -3.495 -26.067 -5.539 1.00 54.44 71 GLY A N 1
ATOM 535 C CA . GLY A 1 71 ? -2.118 -25.607 -5.639 1.00 54.44 71 GLY A CA 1
ATOM 536 C C . GLY A 1 71 ? -1.862 -24.652 -4.479 1.00 54.44 71 GLY A C 1
ATOM 537 O O . GLY A 1 71 ? -2.602 -23.683 -4.310 1.00 54.44 71 GLY A O 1
ATOM 538 N N . GLU A 1 72 ? -0.869 -24.958 -3.647 1.00 61.38 72 GLU A N 1
ATOM 539 C CA . GLU A 1 72 ? -0.420 -24.044 -2.600 1.00 61.38 72 GLU A CA 1
ATOM 540 C C . GLU A 1 72 ? 0.065 -22.761 -3.281 1.00 61.38 72 GLU A C 1
ATOM 542 O O . GLU A 1 72 ? 0.919 -22.802 -4.168 1.00 61.38 72 GLU A O 1
ATOM 547 N N . ARG A 1 73 ? -0.527 -21.624 -2.915 1.00 73.00 73 ARG A N 1
ATOM 548 C CA . ARG A 1 73 ? -0.236 -20.345 -3.558 1.00 73.00 73 ARG A CA 1
ATOM 549 C C . ARG A 1 73 ? 1.112 -19.815 -3.070 1.00 73.00 73 ARG A C 1
ATOM 551 O O . ARG A 1 73 ? 1.367 -19.783 -1.866 1.00 73.00 73 ARG A O 1
ATOM 558 N N . GLU A 1 74 ? 1.968 -19.378 -3.989 1.00 77.00 74 GLU A N 1
ATOM 559 C CA . GLU A 1 74 ? 3.330 -18.969 -3.644 1.00 77.00 74 GLU A CA 1
ATOM 560 C C . GLU A 1 74 ? 3.351 -17.698 -2.776 1.00 77.00 74 GLU A C 1
ATOM 562 O O . GLU A 1 74 ? 2.515 -16.791 -2.902 1.00 77.00 74 GLU A O 1
ATOM 567 N N . LYS A 1 75 ? 4.329 -17.640 -1.861 1.00 77.88 75 LYS A N 1
ATOM 568 C CA . LYS A 1 75 ? 4.585 -16.482 -0.997 1.00 77.88 75 LYS A CA 1
ATOM 569 C C . LYS A 1 75 ? 5.763 -15.666 -1.544 1.00 77.88 75 LYS A C 1
ATOM 571 O O . LYS A 1 75 ? 6.833 -16.231 -1.761 1.00 77.88 75 LYS A O 1
ATOM 576 N N . PRO A 1 76 ? 5.618 -14.339 -1.707 1.00 78.69 76 PRO A N 1
ATOM 577 C CA . PRO A 1 76 ? 6.722 -13.480 -2.113 1.00 78.69 76 PRO A CA 1
ATOM 578 C C . PRO A 1 76 ? 7.941 -13.541 -1.182 1.00 78.69 76 PRO A C 1
ATOM 580 O O . PRO A 1 76 ? 7.813 -13.537 0.041 1.00 78.69 76 PRO A O 1
ATOM 583 N N . THR A 1 77 ? 9.138 -13.446 -1.762 1.00 73.94 77 THR A N 1
ATOM 584 C CA . THR A 1 77 ? 10.419 -13.413 -1.027 1.00 73.94 77 THR A CA 1
ATOM 585 C C . THR A 1 77 ? 10.546 -12.237 -0.054 1.00 73.94 77 THR A C 1
ATOM 587 O O . THR A 1 77 ? 11.195 -12.357 0.981 1.00 73.94 77 THR A O 1
ATOM 590 N N . PHE A 1 78 ? 9.888 -11.105 -0.334 1.00 72.94 78 PHE A N 1
ATOM 591 C CA . PHE A 1 78 ? 9.889 -9.932 0.549 1.00 72.94 78 PHE A CA 1
ATOM 592 C C . PHE A 1 78 ? 9.070 -10.122 1.835 1.00 72.94 78 PHE A C 1
ATOM 594 O O . PHE A 1 78 ? 9.057 -9.231 2.683 1.00 72.94 78 PHE A O 1
ATOM 601 N N . CYS A 1 79 ? 8.354 -11.239 1.981 1.00 73.75 79 CYS A N 1
ATOM 602 C CA . CYS A 1 79 ? 7.445 -11.435 3.102 1.00 73.75 79 CYS A CA 1
ATOM 603 C C . CYS A 1 79 ? 8.103 -11.843 4.420 1.00 73.75 79 CYS A C 1
ATOM 605 O O . CYS A 1 79 ? 7.381 -11.882 5.411 1.00 73.75 79 CYS A O 1
ATOM 607 N N . GLY A 1 80 ? 9.424 -12.068 4.461 1.00 67.69 80 GLY A N 1
ATOM 608 C CA . GLY A 1 80 ? 10.201 -12.243 5.698 1.00 67.69 80 GLY A CA 1
ATOM 609 C C . GLY A 1 80 ? 9.445 -12.996 6.803 1.00 67.69 80 GLY A C 1
ATOM 610 O O . GLY A 1 80 ? 9.028 -14.133 6.602 1.00 67.69 80 GLY A O 1
ATOM 611 N N . GLU A 1 81 ? 9.224 -12.322 7.938 1.00 60.41 81 GLU A N 1
ATOM 612 C CA . GLU A 1 81 ? 8.453 -12.802 9.099 1.00 60.41 81 GLU A CA 1
ATOM 613 C C . GLU A 1 81 ? 7.127 -12.026 9.281 1.00 60.41 81 GLU A C 1
ATOM 615 O O . GLU A 1 81 ? 6.742 -11.639 10.382 1.00 60.41 81 GLU A O 1
ATOM 620 N N . VAL A 1 82 ? 6.425 -11.698 8.194 1.00 62.78 82 VAL A N 1
ATOM 621 C CA . VAL A 1 82 ? 5.118 -11.026 8.289 1.00 62.78 82 VAL A CA 1
ATOM 622 C C . VAL A 1 82 ? 4.019 -12.084 8.429 1.00 62.78 82 VAL A C 1
ATOM 624 O O . VAL A 1 82 ? 3.951 -13.016 7.630 1.00 62.78 82 VAL A O 1
ATOM 627 N N . THR A 1 83 ? 3.156 -11.949 9.445 1.00 63.41 83 THR A N 1
ATOM 628 C CA . THR A 1 83 ? 2.162 -12.970 9.845 1.00 63.41 83 THR A CA 1
ATOM 629 C C . THR A 1 83 ? 1.190 -13.336 8.722 1.00 63.41 83 THR A C 1
ATOM 631 O O . THR A 1 83 ? 0.839 -14.503 8.565 1.00 63.41 83 THR A O 1
ATOM 634 N N . GLU A 1 84 ? 0.795 -12.353 7.909 1.00 70.75 84 GLU A N 1
ATOM 635 C CA . GLU A 1 84 ? 0.009 -12.559 6.695 1.00 70.75 84 GLU A CA 1
ATOM 636 C C . GLU A 1 84 ? 0.648 -11.810 5.520 1.00 70.75 84 GLU A C 1
ATOM 638 O O . GLU A 1 84 ? 0.916 -10.604 5.571 1.00 70.75 84 GLU A O 1
ATOM 643 N N . CYS A 1 85 ? 0.906 -12.564 4.457 1.00 77.62 85 CYS A N 1
ATOM 644 C CA . CYS A 1 85 ? 1.611 -12.134 3.262 1.00 77.62 85 CYS A CA 1
ATOM 645 C C . CYS A 1 85 ? 0.694 -12.310 2.054 1.00 77.62 85 CYS A C 1
ATOM 647 O O . CYS A 1 85 ? 0.025 -13.338 1.931 1.00 77.62 85 CYS A O 1
ATOM 649 N N . PHE A 1 86 ? 0.666 -11.316 1.165 1.00 86.06 86 PHE A N 1
ATOM 650 C CA . PHE A 1 86 ? -0.174 -11.391 -0.022 1.00 86.06 86 PHE A CA 1
ATOM 651 C C . PHE A 1 86 ? 0.319 -12.479 -0.978 1.00 86.06 86 PHE A C 1
ATOM 653 O O . PHE A 1 86 ? 1.398 -12.362 -1.560 1.00 86.06 86 PHE A O 1
ATOM 660 N N . THR A 1 87 ? -0.474 -13.533 -1.132 1.00 86.44 87 THR A N 1
ATOM 661 C CA . THR A 1 87 ? -0.147 -14.676 -1.982 1.00 86.44 87 THR A CA 1
ATOM 662 C C . THR A 1 87 ? -0.546 -14.414 -3.434 1.00 86.44 87 THR A C 1
ATOM 664 O O . THR A 1 87 ? -1.476 -13.649 -3.713 1.00 86.44 87 THR A O 1
ATOM 667 N N . PHE A 1 88 ? 0.146 -15.058 -4.371 1.00 89.25 88 PHE A N 1
ATOM 668 C CA . PHE A 1 88 ? -0.127 -14.943 -5.805 1.00 89.25 88 PHE A CA 1
ATOM 669 C C . PHE A 1 88 ? 0.037 -16.284 -6.524 1.00 89.25 88 PHE A C 1
ATOM 671 O O . PHE A 1 88 ? 0.798 -17.143 -6.086 1.00 89.25 88 PHE A O 1
ATOM 678 N N . ASP A 1 89 ? -0.652 -16.443 -7.651 1.00 89.56 89 ASP A N 1
ATOM 679 C CA . ASP A 1 89 ? -0.395 -17.555 -8.563 1.00 89.56 89 ASP A CA 1
ATOM 680 C C . ASP A 1 89 ? 0.739 -17.145 -9.513 1.00 89.56 89 ASP A C 1
ATOM 682 O O . ASP A 1 89 ? 0.654 -16.113 -10.194 1.00 89.56 89 ASP A O 1
ATOM 686 N N . LEU A 1 90 ? 1.828 -17.915 -9.523 1.00 89.19 90 LEU A N 1
ATOM 687 C CA . LEU A 1 90 ? 2.951 -17.685 -10.424 1.00 89.19 90 LEU A CA 1
ATOM 688 C C . LEU A 1 90 ? 2.531 -18.049 -11.852 1.00 89.19 90 LEU A C 1
ATOM 690 O O . LEU A 1 90 ? 2.199 -19.198 -12.134 1.00 89.19 90 LEU A O 1
ATOM 694 N N . ILE A 1 91 ? 2.539 -17.070 -12.760 1.00 91.31 91 ILE A N 1
ATOM 695 C CA . ILE A 1 91 ? 2.225 -17.298 -14.177 1.00 91.31 91 ILE A CA 1
ATOM 696 C C . ILE A 1 91 ? 3.486 -17.749 -14.916 1.00 91.31 91 ILE A C 1
ATOM 698 O O . ILE A 1 91 ? 3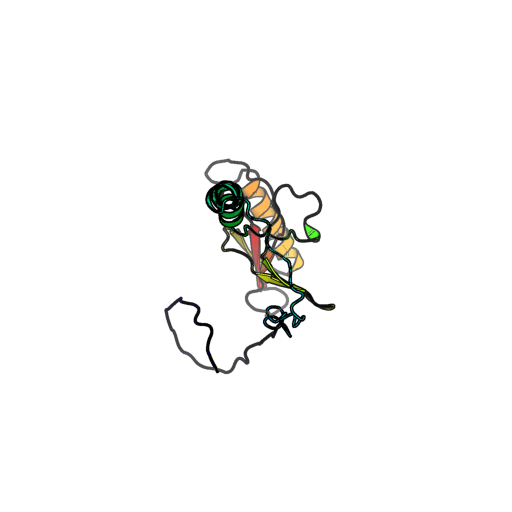.458 -18.723 -15.664 1.00 91.31 91 ILE A O 1
ATOM 702 N N . CYS A 1 92 ? 4.587 -17.015 -14.737 1.00 87.31 92 CYS A N 1
ATOM 703 C CA . CYS A 1 92 ? 5.886 -17.362 -15.300 1.00 87.31 92 CYS A CA 1
ATOM 704 C C . CYS A 1 92 ? 7.021 -16.694 -14.513 1.00 87.31 92 CYS A C 1
ATOM 706 O O . CYS A 1 92 ? 6.860 -15.589 -13.990 1.00 87.31 92 CYS A O 1
ATOM 708 N N . ASN A 1 93 ? 8.171 -17.364 -14.455 1.00 90.69 93 ASN A N 1
ATOM 709 C CA . ASN A 1 93 ? 9.391 -16.873 -13.823 1.00 90.69 93 ASN A CA 1
ATOM 710 C C . ASN A 1 93 ? 10.526 -16.872 -14.858 1.00 90.69 93 ASN A C 1
ATOM 712 O O . ASN A 1 93 ? 10.809 -17.906 -15.462 1.00 90.69 93 ASN A O 1
ATOM 716 N N . SER A 1 94 ? 11.132 -15.710 -15.088 1.00 90.50 94 SER A N 1
ATOM 717 C CA . SER A 1 94 ? 12.262 -15.501 -15.997 1.00 90.50 94 SER A CA 1
ATOM 718 C C . SER A 1 94 ? 13.492 -15.045 -15.204 1.00 90.50 94 SER A C 1
ATOM 720 O O . SER A 1 94 ? 13.397 -14.736 -14.020 1.00 90.50 94 SER A O 1
ATOM 722 N N . SER A 1 95 ? 14.655 -14.947 -15.852 1.00 88.75 95 SER A N 1
ATOM 723 C CA . SER A 1 95 ? 15.853 -14.365 -15.229 1.00 88.75 95 SER A CA 1
ATOM 724 C C . SER A 1 95 ? 15.654 -12.908 -14.804 1.00 88.75 95 SER A C 1
ATOM 726 O O . SER A 1 95 ? 16.249 -12.470 -13.823 1.00 88.75 95 SER A O 1
ATOM 728 N N . ASP A 1 96 ? 14.814 -12.169 -15.535 1.00 92.00 96 ASP A N 1
ATOM 729 C CA . ASP A 1 96 ? 14.725 -10.709 -15.411 1.00 92.00 96 ASP A CA 1
ATOM 730 C C . ASP A 1 96 ? 13.462 -10.244 -14.677 1.00 92.00 96 ASP A C 1
ATOM 732 O O . ASP A 1 96 ? 13.405 -9.119 -14.177 1.00 92.00 96 ASP A O 1
ATOM 736 N N . TYR A 1 97 ? 12.417 -11.076 -14.648 1.00 87.75 97 TYR A N 1
ATOM 737 C CA . TYR A 1 97 ? 11.130 -10.715 -14.066 1.00 87.75 97 TYR A CA 1
ATOM 738 C C . TYR A 1 97 ? 10.279 -11.935 -13.721 1.00 87.75 97 TYR A C 1
ATOM 740 O O . TYR A 1 97 ? 10.475 -13.037 -14.231 1.00 87.75 97 TYR A O 1
ATOM 748 N N . GLU A 1 98 ? 9.256 -11.680 -12.912 1.00 90.69 98 GLU A N 1
ATOM 749 C CA . GLU A 1 98 ? 8.240 -12.651 -12.541 1.00 90.69 98 GLU A CA 1
ATOM 750 C C . GLU A 1 98 ? 6.848 -12.092 -12.854 1.00 90.69 98 GLU A C 1
ATOM 752 O O . GLU A 1 98 ? 6.521 -10.957 -12.487 1.00 90.69 98 GLU A O 1
ATOM 757 N N . ALA A 1 99 ? 6.021 -12.879 -13.539 1.00 91.75 99 ALA A N 1
ATOM 758 C CA . ALA A 1 99 ? 4.626 -12.547 -13.791 1.00 91.75 99 ALA A CA 1
ATOM 759 C C . ALA A 1 99 ? 3.739 -13.209 -12.732 1.00 91.75 99 ALA A C 1
ATOM 761 O O . ALA A 1 99 ? 3.678 -14.435 -12.632 1.00 91.75 99 ALA A O 1
ATOM 762 N N . ARG A 1 100 ? 3.025 -12.383 -11.961 1.00 92.56 100 ARG A N 1
ATOM 763 C CA . ARG A 1 100 ? 2.193 -12.805 -10.826 1.00 92.56 100 ARG A CA 1
ATOM 764 C C . ARG A 1 100 ? 0.729 -12.477 -11.073 1.00 92.56 100 ARG A C 1
ATOM 766 O O . ARG A 1 100 ? 0.406 -11.333 -11.400 1.00 92.56 100 ARG A O 1
ATOM 773 N N . LEU A 1 101 ? -0.155 -13.444 -10.845 1.00 91.75 101 LEU A N 1
ATOM 774 C CA . LEU A 1 101 ? -1.594 -13.215 -10.769 1.00 91.75 101 LEU A CA 1
ATOM 775 C C . LEU A 1 101 ? -2.008 -13.070 -9.304 1.00 91.75 101 LEU A C 1
ATOM 777 O O . LEU A 1 101 ? -1.973 -14.028 -8.535 1.00 91.75 101 LEU A O 1
ATOM 781 N N . TYR A 1 102 ? -2.429 -11.868 -8.920 1.00 90.25 102 TYR A N 1
ATOM 782 C CA . TYR A 1 102 ? -2.981 -11.626 -7.592 1.00 90.25 102 TYR A CA 1
ATOM 783 C C . TYR A 1 102 ? -4.501 -11.848 -7.588 1.00 90.25 102 TYR A C 1
ATOM 785 O O . TYR A 1 102 ? -5.181 -11.385 -8.511 1.00 90.25 102 TYR A O 1
ATOM 793 N N . PRO A 1 103 ? -5.060 -12.516 -6.563 1.00 89.69 103 PRO A N 1
ATOM 794 C CA . PRO A 1 103 ? -6.506 -12.644 -6.420 1.00 89.69 103 PRO A CA 1
ATOM 795 C C . PRO A 1 103 ? -7.160 -11.277 -6.150 1.00 89.69 103 PRO A C 1
ATOM 797 O O . PRO A 1 103 ? -6.487 -10.358 -5.666 1.00 89.69 103 PRO A O 1
ATOM 800 N N . PRO A 1 104 ? -8.477 -11.137 -6.393 1.00 92.31 104 PRO A N 1
ATOM 801 C CA . PRO A 1 104 ? -9.239 -10.001 -5.887 1.00 92.31 104 PRO A CA 1
ATOM 802 C C . PRO A 1 104 ? -9.026 -9.846 -4.381 1.00 92.31 104 PRO A C 1
ATOM 804 O O . PRO A 1 104 ? -9.091 -10.833 -3.648 1.00 92.31 104 PRO A O 1
ATOM 807 N N . SER A 1 105 ? -8.755 -8.622 -3.932 1.00 92.44 105 SER A N 1
ATOM 808 C CA . SER A 1 105 ? -8.496 -8.359 -2.522 1.00 92.44 105 SER A CA 1
ATOM 809 C C . SER A 1 105 ? -8.921 -6.966 -2.070 1.00 92.44 105 SER A C 1
ATOM 811 O O . SER A 1 105 ? -8.978 -6.019 -2.859 1.00 92.44 105 SER A O 1
ATOM 813 N N . ALA A 1 106 ? -9.221 -6.847 -0.779 1.00 94.25 106 ALA A N 1
ATOM 814 C CA . ALA A 1 106 ? -9.582 -5.614 -0.107 1.00 94.25 106 ALA A CA 1
ATOM 815 C C . ALA A 1 106 ? -8.335 -4.856 0.370 1.00 94.25 106 ALA A C 1
ATOM 817 O O . ALA A 1 106 ? -7.458 -5.400 1.049 1.00 94.25 106 ALA A O 1
ATOM 818 N N . TRP A 1 107 ? -8.292 -3.566 0.042 1.00 95.69 107 TRP A N 1
ATOM 819 C CA . TRP A 1 107 ? -7.216 -2.650 0.406 1.00 95.69 107 TRP A CA 1
ATOM 820 C C . TRP A 1 107 ? -7.796 -1.420 1.084 1.00 95.69 107 TRP A C 1
ATOM 822 O O . TRP A 1 107 ? -8.828 -0.892 0.666 1.00 95.69 107 TRP A O 1
ATOM 832 N N . VAL A 1 108 ? -7.094 -0.917 2.095 1.00 96.88 108 VAL A N 1
ATOM 833 C CA . VAL A 1 108 ? -7.337 0.428 2.615 1.00 96.88 108 VAL A CA 1
ATOM 834 C C . VAL A 1 108 ? -6.322 1.380 1.998 1.00 96.88 108 VAL A C 1
ATOM 836 O O . VAL A 1 108 ? -5.117 1.131 2.037 1.00 96.88 108 VAL A O 1
ATOM 839 N N . SER A 1 109 ? -6.810 2.478 1.427 1.00 97.62 109 SER A N 1
ATOM 840 C CA . SER A 1 109 ? -5.990 3.398 0.640 1.00 97.62 109 SER A CA 1
ATOM 841 C C . SER A 1 109 ? -6.157 4.843 1.087 1.00 97.62 109 SER A C 1
ATOM 843 O O . SER A 1 109 ? -7.217 5.262 1.547 1.00 97.62 109 SER A O 1
ATOM 845 N N . THR A 1 110 ? -5.107 5.639 0.905 1.00 97.75 110 THR A N 1
ATOM 846 C CA . THR A 1 110 ? -5.151 7.095 1.058 1.00 97.75 110 THR A CA 1
ATOM 847 C C . THR A 1 110 ? -4.423 7.769 -0.091 1.00 97.75 110 THR A C 1
ATOM 849 O O . THR A 1 110 ? -3.336 7.351 -0.485 1.00 97.75 110 THR A O 1
ATOM 852 N N . ARG A 1 111 ? -4.999 8.869 -0.572 1.00 96.31 111 ARG A N 1
ATOM 853 C CA . ARG A 1 111 ? -4.358 9.778 -1.523 1.00 96.31 111 ARG A CA 1
ATOM 854 C C . ARG A 1 111 ? -3.564 10.843 -0.775 1.00 96.31 111 ARG A C 1
ATOM 856 O O . ARG A 1 111 ? -4.009 11.324 0.274 1.00 96.31 111 ARG A O 1
ATOM 863 N N . VAL A 1 112 ? -2.382 11.176 -1.281 1.00 95.62 112 VAL A N 1
ATOM 864 C CA . VAL A 1 112 ? -1.514 12.233 -0.752 1.00 95.62 112 VAL A CA 1
ATOM 865 C C . VAL A 1 112 ? -0.869 12.964 -1.921 1.00 95.62 112 VAL A C 1
ATOM 867 O O . VAL A 1 112 ? -0.199 12.338 -2.738 1.00 95.62 112 VAL A O 1
ATOM 870 N N . ASN A 1 113 ? -1.043 14.283 -1.978 1.00 94.00 113 ASN A N 1
ATOM 871 C CA . ASN A 1 113 ? -0.327 15.138 -2.919 1.00 94.00 113 ASN A CA 1
ATOM 872 C C . ASN A 1 113 ? 0.958 15.660 -2.262 1.00 94.00 113 ASN A C 1
ATOM 874 O O . ASN A 1 113 ? 0.885 16.401 -1.281 1.00 94.00 113 ASN A O 1
ATOM 878 N N . ASN A 1 114 ? 2.117 15.201 -2.736 1.00 93.94 114 ASN A N 1
ATOM 879 C CA . ASN A 1 114 ? 3.438 15.622 -2.258 1.00 93.94 114 ASN A CA 1
ATOM 880 C C . ASN A 1 114 ? 4.535 15.118 -3.221 1.00 93.94 114 ASN A C 1
ATOM 882 O O . ASN A 1 114 ? 4.224 14.580 -4.279 1.00 93.94 114 ASN A O 1
ATOM 886 N N . THR A 1 115 ? 5.813 15.233 -2.854 1.00 93.69 115 THR A N 1
ATOM 887 C CA . THR A 1 115 ? 6.896 14.442 -3.462 1.00 93.69 115 THR A CA 1
ATOM 888 C C . THR A 1 115 ? 6.720 12.956 -3.131 1.00 93.69 115 THR A C 1
ATOM 890 O O . THR A 1 115 ? 6.104 12.609 -2.120 1.00 93.69 115 THR A O 1
ATOM 893 N N . TYR A 1 116 ? 7.279 12.055 -3.947 1.00 92.19 116 TYR A N 1
ATOM 894 C CA . TYR A 1 116 ? 7.124 10.601 -3.763 1.00 92.19 116 TYR A CA 1
ATOM 895 C C . TYR A 1 116 ? 7.464 10.132 -2.338 1.00 92.19 116 TYR A C 1
ATOM 897 O O . TYR A 1 116 ? 6.663 9.459 -1.683 1.00 92.19 116 TYR A O 1
ATOM 905 N N . THR A 1 117 ? 8.631 10.533 -1.827 1.00 94.19 117 THR A N 1
ATOM 906 C CA . THR A 1 117 ? 9.118 10.126 -0.502 1.00 94.19 117 THR A CA 1
ATOM 907 C C . THR A 1 117 ? 8.213 10.641 0.617 1.00 94.19 117 THR A C 1
ATOM 909 O O . THR A 1 117 ? 7.840 9.883 1.516 1.00 94.19 117 THR A O 1
ATOM 912 N N . ALA A 1 118 ? 7.802 11.910 0.551 1.00 95.81 118 ALA A N 1
ATOM 913 C CA . ALA A 1 118 ? 6.926 12.502 1.555 1.00 95.81 118 ALA A CA 1
ATOM 914 C C . ALA A 1 118 ? 5.508 11.912 1.499 1.00 95.81 118 ALA A C 1
ATOM 916 O O . ALA A 1 118 ? 4.904 11.659 2.546 1.00 95.81 118 ALA A O 1
ATOM 917 N N . ALA A 1 119 ? 4.991 11.635 0.299 1.00 95.12 119 ALA A N 1
ATOM 918 C CA . ALA A 1 119 ? 3.681 11.030 0.104 1.00 95.12 119 ALA A CA 1
ATOM 919 C C . ALA A 1 119 ? 3.632 9.600 0.656 1.00 95.12 119 ALA A C 1
ATOM 921 O O . ALA A 1 119 ? 2.699 9.265 1.389 1.00 95.12 119 ALA A O 1
ATOM 922 N N . LYS A 1 120 ? 4.667 8.788 0.393 1.00 95.75 120 LYS A N 1
ATOM 923 C CA . LYS A 1 120 ? 4.796 7.430 0.940 1.00 95.75 120 LYS A CA 1
ATOM 924 C C . LYS A 1 120 ? 4.802 7.442 2.471 1.00 95.75 120 LYS A C 1
ATOM 926 O O . LYS A 1 120 ? 4.004 6.736 3.081 1.00 95.75 120 LYS A O 1
ATOM 931 N N . THR A 1 121 ? 5.642 8.271 3.092 1.00 97.69 121 THR A N 1
ATOM 932 C CA . THR A 1 121 ? 5.739 8.378 4.561 1.00 97.69 121 THR A CA 1
ATOM 933 C C . THR A 1 121 ? 4.434 8.871 5.183 1.00 97.69 121 THR A C 1
ATOM 935 O O . THR A 1 121 ? 3.927 8.277 6.135 1.00 97.69 121 THR A O 1
ATOM 938 N N . THR A 1 122 ? 3.844 9.929 4.624 1.00 98.19 122 THR A N 1
ATOM 939 C CA . THR A 1 122 ? 2.581 10.497 5.117 1.00 98.19 122 THR A CA 1
ATOM 940 C C . THR A 1 122 ? 1.434 9.496 4.994 1.00 98.19 122 THR A C 1
ATOM 942 O O . THR A 1 122 ? 0.675 9.298 5.947 1.00 98.19 122 THR A O 1
ATOM 945 N N . GLY A 1 123 ? 1.319 8.837 3.837 1.00 98.00 123 GLY A N 1
ATOM 946 C CA . GLY A 1 123 ? 0.300 7.825 3.582 1.00 98.00 123 GLY A CA 1
ATOM 947 C C . GLY A 1 123 ? 0.452 6.617 4.503 1.00 98.00 123 GLY A C 1
ATOM 948 O O . GLY A 1 123 ? -0.525 6.208 5.129 1.00 98.00 123 GLY A O 1
ATOM 949 N N . PHE A 1 124 ? 1.681 6.121 4.674 1.00 97.94 124 PHE A N 1
ATOM 950 C CA . PHE A 1 124 ? 1.990 5.032 5.597 1.00 97.94 124 PHE A CA 1
ATOM 951 C C . PHE A 1 124 ? 1.528 5.352 7.021 1.00 97.94 124 PHE A C 1
ATOM 953 O O . PHE A 1 124 ? 0.758 4.588 7.591 1.00 97.94 124 PHE A O 1
ATOM 960 N N . TRP A 1 125 ? 1.919 6.496 7.595 1.00 98.31 125 TRP A N 1
ATOM 961 C CA . TRP A 1 125 ? 1.542 6.837 8.974 1.00 98.31 125 TRP A CA 1
ATOM 962 C C . TRP A 1 125 ? 0.043 7.077 9.152 1.00 98.31 125 TRP A C 1
ATOM 964 O O . TRP A 1 125 ? -0.508 6.784 10.217 1.00 98.31 125 TRP A O 1
ATOM 974 N N . ARG A 1 126 ? -0.641 7.594 8.125 1.00 98.38 126 ARG A N 1
ATOM 975 C CA . ARG A 1 126 ? -2.101 7.730 8.141 1.00 98.38 126 ARG A CA 1
ATOM 976 C C . ARG A 1 126 ? -2.778 6.358 8.208 1.00 98.38 126 ARG A C 1
ATOM 978 O O . ARG A 1 126 ? -3.636 6.165 9.067 1.00 98.38 126 ARG A O 1
ATOM 985 N N . LEU A 1 127 ? -2.371 5.413 7.362 1.00 98.19 127 LEU A N 1
ATOM 986 C CA . LEU A 1 127 ? -2.922 4.053 7.360 1.00 98.19 127 LEU A CA 1
ATOM 987 C C . LEU A 1 127 ? -2.497 3.248 8.594 1.00 98.19 127 LEU A C 1
ATOM 989 O O . LEU A 1 127 ? -3.312 2.533 9.168 1.00 98.19 127 LEU A O 1
ATOM 993 N N . PHE A 1 128 ? -1.269 3.438 9.078 1.00 97.50 128 PHE A N 1
ATOM 994 C CA . PHE A 1 128 ? -0.782 2.821 10.310 1.00 97.50 128 PHE A CA 1
ATOM 995 C C . PHE A 1 128 ? -1.662 3.191 11.506 1.00 97.50 128 PHE A C 1
ATOM 997 O O . PHE A 1 128 ? -2.099 2.337 12.268 1.00 97.50 128 PHE A O 1
ATOM 1004 N N . ARG A 1 129 ? -1.999 4.476 11.642 1.00 98.25 129 ARG A N 1
ATOM 1005 C CA . ARG A 1 129 ? -2.931 4.955 12.669 1.00 98.25 129 ARG A CA 1
ATOM 1006 C C . ARG A 1 129 ? -4.307 4.300 12.553 1.00 98.25 129 ARG A C 1
ATOM 1008 O O . ARG A 1 129 ? -4.873 3.925 13.576 1.00 98.25 129 ARG A O 1
ATOM 1015 N N . TYR A 1 130 ? -4.829 4.162 11.333 1.00 97.88 130 TYR A N 1
ATOM 1016 C CA . TYR A 1 130 ? -6.106 3.493 11.079 1.00 97.88 130 TYR A CA 1
ATOM 1017 C C . TYR A 1 130 ? -6.090 2.042 11.580 1.00 97.88 130 TYR A C 1
ATOM 1019 O O . TYR A 1 130 ? -6.966 1.668 12.363 1.00 97.88 130 TYR A O 1
ATOM 1027 N N . ILE A 1 131 ? -5.070 1.256 11.215 1.00 95.81 131 ILE A N 1
ATOM 1028 C CA . ILE A 1 131 ? -4.956 -0.144 11.656 1.00 95.81 131 ILE A CA 1
ATOM 1029 C C . ILE A 1 131 ? -4.624 -0.274 13.151 1.00 95.81 131 ILE A C 1
ATOM 1031 O O . ILE A 1 131 ? -4.927 -1.293 13.755 1.00 95.81 131 ILE A O 1
ATOM 1035 N N . GLN A 1 132 ? -4.077 0.765 13.788 1.00 97.50 132 GLN A N 1
ATOM 1036 C CA . GLN A 1 132 ? -3.849 0.809 15.240 1.00 97.50 132 GLN A CA 1
ATOM 1037 C C . GLN A 1 132 ? -5.093 1.198 16.058 1.00 97.50 132 GLN A C 1
ATOM 1039 O O . GLN A 1 132 ? -4.992 1.385 17.270 1.00 97.50 132 GLN A O 1
ATOM 1044 N N . GLY A 1 133 ? -6.266 1.309 15.427 1.00 97.00 133 GLY A N 1
ATOM 1045 C CA . GLY A 1 133 ? -7.532 1.584 16.112 1.00 97.00 133 GLY A CA 1
ATOM 1046 C C . GLY A 1 133 ? -8.117 2.967 15.847 1.00 97.00 133 GLY A C 1
ATOM 1047 O O . GLY A 1 133 ? -9.192 3.267 16.354 1.00 97.00 133 GLY A O 1
ATOM 1048 N N . ARG A 1 134 ? -7.491 3.817 15.015 1.00 97.75 134 ARG A N 1
ATOM 1049 C CA . ARG A 1 134 ? -8.118 5.076 14.558 1.00 97.75 134 ARG A CA 1
ATOM 1050 C C . ARG A 1 134 ? -9.090 4.830 13.404 1.00 97.75 134 ARG A C 1
ATOM 1052 O O . ARG A 1 134 ? -8.955 5.395 12.321 1.00 97.75 134 ARG A O 1
ATOM 1059 N N . ASN A 1 135 ? -10.064 3.971 13.656 1.00 96.50 135 ASN A N 1
ATOM 1060 C CA . ASN A 1 135 ? -11.184 3.657 12.782 1.00 96.50 135 ASN A CA 1
ATOM 1061 C C . ASN A 1 135 ? -12.481 3.687 13.602 1.00 96.50 135 ASN A C 1
ATOM 1063 O O . ASN A 1 135 ? -12.435 3.719 14.828 1.00 96.50 135 ASN A O 1
ATOM 1067 N N . GLN A 1 136 ? -13.634 3.701 12.932 1.00 96.94 136 GLN A N 1
ATOM 1068 C CA . GLN A 1 136 ? -14.936 3.882 13.592 1.00 96.94 136 GLN A CA 1
ATOM 1069 C C . GLN A 1 136 ? -15.230 2.824 14.664 1.00 96.94 136 GLN A C 1
ATOM 1071 O O . GLN A 1 136 ? -15.913 3.118 15.637 1.00 96.94 136 GLN A O 1
ATOM 1076 N N . LEU A 1 137 ? -14.697 1.611 14.499 1.00 96.31 137 LEU A N 1
ATOM 1077 C CA . LEU A 1 137 ? -14.912 0.499 15.422 1.00 96.31 137 LEU A CA 1
ATOM 1078 C C . LEU A 1 137 ? -13.864 0.443 16.546 1.00 96.31 137 LEU A C 1
ATOM 1080 O O . LEU A 1 137 ? -13.958 -0.417 17.414 1.00 96.31 137 LEU A O 1
ATOM 1084 N N . GLY A 1 138 ? -12.837 1.302 16.526 1.00 97.00 138 GLY A N 1
ATOM 1085 C CA . GLY A 1 138 ? -11.754 1.283 17.515 1.00 97.00 138 GLY A CA 1
ATOM 1086 C C . GLY A 1 138 ? -10.882 0.020 17.485 1.00 97.00 138 GLY A C 1
ATOM 1087 O O . GLY A 1 138 ? -10.096 -0.209 18.401 1.00 97.00 138 GLY A O 1
ATOM 1088 N N . VAL A 1 139 ? -11.014 -0.826 16.458 1.00 96.44 139 VAL A N 1
ATOM 1089 C CA . VAL A 1 139 ? -10.379 -2.153 16.420 1.00 96.44 139 VAL A CA 1
ATOM 1090 C C . VAL A 1 139 ? -8.968 -2.090 15.856 1.00 96.44 139 VAL A C 1
ATOM 1092 O O . VAL A 1 139 ? -8.705 -1.377 14.887 1.00 96.44 139 VAL A O 1
ATOM 1095 N N . LYS A 1 140 ? -8.062 -2.893 16.415 1.00 96.12 140 LYS A N 1
ATOM 1096 C CA . LYS A 1 140 ? -6.734 -3.096 15.833 1.00 96.12 140 LYS A CA 1
ATOM 1097 C C . LYS A 1 140 ? -6.808 -4.112 14.697 1.00 96.12 140 LYS A C 1
ATOM 1099 O O . LYS A 1 140 ? -7.457 -5.149 14.822 1.00 96.12 140 LYS A O 1
ATOM 1104 N N . ILE A 1 141 ? -6.150 -3.801 13.590 1.00 94.94 141 ILE A N 1
ATOM 1105 C CA . ILE A 1 141 ? -6.029 -4.652 12.410 1.00 94.94 141 ILE A CA 1
ATOM 1106 C C . ILE A 1 141 ? -4.547 -5.037 12.296 1.00 94.94 141 ILE A C 1
ATOM 1108 O O . ILE A 1 141 ? -3.700 -4.139 12.307 1.00 94.94 141 ILE A O 1
ATOM 1112 N N . PRO A 1 142 ? -4.209 -6.338 12.236 1.00 92.62 142 PRO A N 1
ATOM 1113 C CA . PRO A 1 142 ? -2.834 -6.779 12.023 1.00 92.62 142 PRO A CA 1
ATOM 1114 C C . PRO A 1 142 ? -2.204 -6.134 10.784 1.00 92.62 142 PRO A C 1
ATOM 1116 O O . PRO A 1 142 ? -2.865 -5.959 9.761 1.00 92.62 142 PRO A O 1
ATOM 1119 N N . MET A 1 143 ? -0.924 -5.773 10.884 1.00 90.62 143 MET A N 1
ATOM 1120 C CA . MET A 1 143 ? -0.157 -5.281 9.740 1.00 90.62 143 MET A CA 1
ATOM 1121 C C . MET A 1 143 ? 0.103 -6.428 8.758 1.00 90.62 143 MET A C 1
ATOM 1123 O O . MET A 1 143 ? 0.441 -7.533 9.173 1.00 90.62 143 MET A O 1
ATOM 1127 N N . THR A 1 144 ? 0.022 -6.136 7.464 1.00 89.44 144 THR A N 1
ATOM 1128 C CA . THR A 1 144 ? 0.326 -7.073 6.375 1.00 89.44 144 THR A CA 1
ATOM 1129 C C . THR A 1 144 ? 1.393 -6.492 5.452 1.00 89.44 144 THR A C 1
ATOM 1131 O O . THR A 1 144 ? 1.613 -5.279 5.427 1.00 89.44 144 THR A O 1
ATOM 1134 N N . ALA A 1 145 ? 1.996 -7.335 4.619 1.00 88.19 145 ALA A N 1
ATOM 1135 C CA . ALA A 1 145 ? 2.887 -6.908 3.543 1.00 88.19 145 ALA A CA 1
ATOM 1136 C C . ALA A 1 145 ? 2.349 -7.343 2.164 1.00 88.19 145 ALA A C 1
ATOM 1138 O O . ALA A 1 145 ? 1.708 -8.393 2.072 1.00 88.19 145 ALA A O 1
ATOM 1139 N N . PRO A 1 146 ? 2.634 -6.589 1.080 1.00 90.75 146 PRO A N 1
ATOM 1140 C CA . PRO A 1 146 ? 3.419 -5.348 1.011 1.00 90.75 146 PRO A CA 1
ATOM 1141 C C . PRO A 1 146 ? 2.586 -4.071 1.249 1.00 90.75 146 PRO A C 1
ATOM 1143 O O . PRO A 1 146 ? 1.357 -4.091 1.239 1.00 90.75 146 PRO A O 1
ATOM 1146 N N . VAL A 1 147 ? 3.270 -2.929 1.383 1.00 92.00 147 VAL A N 1
ATOM 1147 C CA . VAL A 1 147 ? 2.659 -1.595 1.241 1.00 92.00 147 VAL A CA 1
ATOM 1148 C C . VAL A 1 147 ? 2.808 -1.142 -0.207 1.00 92.00 147 VAL A C 1
ATOM 1150 O O . VAL A 1 147 ? 3.930 -1.043 -0.705 1.00 92.00 147 VAL A O 1
ATOM 1153 N N . LEU A 1 148 ? 1.694 -0.837 -0.872 1.00 94.56 148 LEU A N 1
ATOM 1154 C CA . LEU A 1 148 ? 1.693 -0.414 -2.273 1.00 94.56 148 LEU A CA 1
ATOM 1155 C C . LEU A 1 148 ? 1.582 1.104 -2.400 1.00 94.56 148 LEU A C 1
ATOM 1157 O O . LEU A 1 148 ? 0.796 1.737 -1.699 1.00 94.56 148 LEU A O 1
ATOM 1161 N N . THR A 1 149 ? 2.315 1.674 -3.355 1.00 95.44 149 THR A N 1
ATOM 1162 C CA . THR A 1 149 ? 2.148 3.068 -3.779 1.00 95.44 149 THR A CA 1
ATOM 1163 C C . THR A 1 149 ? 1.835 3.092 -5.267 1.00 95.44 149 THR A C 1
ATOM 1165 O O . THR A 1 149 ? 2.660 2.695 -6.085 1.00 95.44 149 THR A O 1
ATOM 1168 N N . ARG A 1 150 ? 0.645 3.573 -5.623 1.00 94.44 150 ARG A N 1
ATOM 1169 C CA . ARG A 1 150 ? 0.219 3.784 -7.006 1.00 94.44 150 ARG A CA 1
ATOM 1170 C C . ARG A 1 150 ? 0.481 5.227 -7.422 1.00 94.44 150 ARG A C 1
ATOM 1172 O 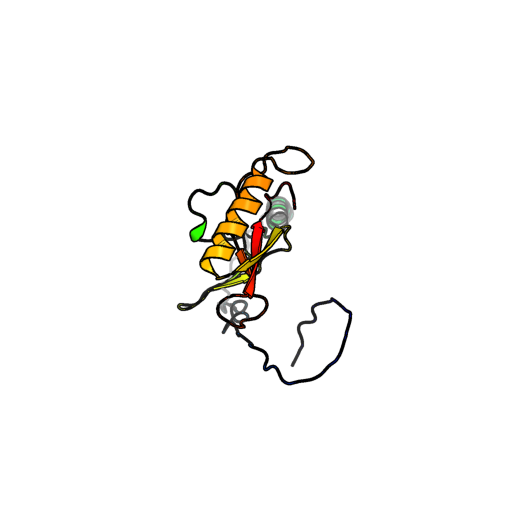O . ARG A 1 150 ? 0.176 6.164 -6.682 1.00 94.44 150 ARG A O 1
ATOM 1179 N N . VAL A 1 151 ? 1.018 5.374 -8.628 1.00 90.50 151 VAL A N 1
ATOM 1180 C CA . VAL A 1 151 ? 1.276 6.652 -9.291 1.00 90.50 151 VAL A CA 1
ATOM 1181 C C . VAL A 1 151 ? 0.237 6.817 -10.395 1.00 90.50 151 VAL A C 1
ATOM 1183 O O . VAL A 1 151 ? 0.256 6.061 -11.361 1.00 90.50 151 VAL A O 1
ATOM 1186 N N . ASP A 1 152 ? -0.703 7.751 -10.237 1.00 76.12 152 ASP A N 1
ATOM 1187 C CA . ASP A 1 152 ? -1.823 7.888 -11.180 1.00 76.12 152 ASP A CA 1
ATOM 1188 C C . ASP A 1 152 ? -1.450 8.699 -12.434 1.00 76.12 152 ASP A C 1
ATOM 1190 O O . ASP A 1 152 ? -1.922 8.372 -13.523 1.00 76.12 152 ASP A O 1
ATOM 1194 N N . ARG A 1 153 ? -0.585 9.720 -12.314 1.00 70.12 153 ARG A N 1
ATOM 1195 C CA . ARG A 1 153 ? 0.002 10.484 -13.434 1.00 70.12 153 ARG A CA 1
ATOM 1196 C C . ARG A 1 153 ? 1.357 11.064 -13.019 1.00 70.12 153 ARG A C 1
ATOM 1198 O O . ARG A 1 153 ? 1.441 11.669 -11.957 1.00 70.12 153 ARG A O 1
ATOM 1205 N N . ALA A 1 154 ? 2.387 10.885 -13.846 1.00 65.12 154 ALA A N 1
ATOM 1206 C CA . ALA A 1 154 ? 3.691 11.515 -13.651 1.00 65.12 154 ALA A CA 1
ATOM 1207 C C . ALA A 1 154 ? 3.644 12.954 -14.188 1.00 65.12 154 ALA A C 1
ATOM 1209 O O . ALA A 1 154 ? 3.648 13.151 -15.403 1.00 65.12 154 ALA A O 1
ATOM 1210 N N . ALA A 1 155 ? 3.536 13.950 -13.313 1.00 64.62 155 ALA A N 1
ATOM 1211 C CA . ALA A 1 155 ? 3.568 15.355 -13.706 1.00 64.62 155 ALA A CA 1
ATOM 1212 C C . ALA A 1 155 ? 4.167 16.205 -12.579 1.00 64.62 155 ALA A C 1
ATOM 1214 O O . ALA A 1 155 ? 3.530 16.408 -11.552 1.00 64.62 155 ALA A O 1
ATOM 1215 N N . GLY A 1 156 ? 5.374 16.728 -12.805 1.00 71.81 156 GLY A N 1
ATOM 1216 C CA . GLY A 1 156 ? 6.065 17.615 -11.866 1.00 71.81 156 GLY A CA 1
ATOM 1217 C C . GLY A 1 156 ? 6.712 16.908 -10.668 1.00 71.81 156 GLY A C 1
ATOM 1218 O O . GLY A 1 156 ? 6.680 15.687 -10.539 1.00 71.81 156 GLY A O 1
ATOM 1219 N N . GLU A 1 157 ? 7.343 17.697 -9.796 1.00 73.81 157 GLU A N 1
ATOM 1220 C CA . GLU A 1 157 ? 8.010 17.206 -8.577 1.00 73.81 157 GLU A CA 1
ATOM 1221 C C . GLU A 1 157 ? 7.013 16.775 -7.487 1.00 73.81 157 GLU A C 1
ATOM 1223 O O . GLU A 1 157 ? 7.297 15.884 -6.680 1.00 73.81 157 GLU A O 1
ATOM 1228 N N . THR A 1 158 ? 5.828 17.388 -7.476 1.00 84.12 158 THR A N 1
ATOM 1229 C CA . THR A 1 158 ? 4.717 17.070 -6.580 1.00 84.12 158 THR A CA 1
ATOM 1230 C C . THR A 1 158 ? 3.527 16.559 -7.376 1.00 84.12 158 THR A C 1
ATOM 1232 O O . THR A 1 158 ? 3.118 17.148 -8.373 1.00 84.12 158 THR A O 1
ATOM 1235 N N . GLN A 1 159 ? 2.964 15.441 -6.927 1.00 89.81 159 GLN A N 1
ATOM 1236 C CA . GLN A 1 159 ? 1.811 14.818 -7.568 1.00 89.81 159 GLN A CA 1
ATOM 1237 C C . GLN A 1 159 ? 1.020 13.985 -6.564 1.00 89.81 159 GLN A C 1
ATOM 1239 O O . GLN A 1 159 ? 1.457 13.741 -5.435 1.00 89.81 159 GLN A O 1
ATOM 1244 N N . GLU A 1 160 ? -0.162 13.536 -6.978 1.00 92.62 160 GLU A N 1
ATOM 1245 C CA . GLU A 1 160 ? -0.986 12.657 -6.160 1.00 92.62 160 GLU A CA 1
ATOM 1246 C C . GLU A 1 160 ? -0.494 11.206 -6.233 1.00 92.62 160 GLU A C 1
ATOM 1248 O O . GLU A 1 160 ? -0.418 10.596 -7.302 1.00 92.62 160 GLU A O 1
ATOM 1253 N N . TYR A 1 161 ? -0.208 10.643 -5.062 1.00 94.56 161 TYR A N 1
ATOM 1254 C CA . TYR A 1 161 ? 0.108 9.234 -4.872 1.00 94.56 161 TYR A CA 1
ATOM 1255 C C . TYR A 1 161 ? -0.985 8.562 -4.052 1.00 94.56 161 TYR A C 1
ATOM 1257 O O . TYR A 1 161 ? -1.473 9.129 -3.071 1.00 94.56 161 TYR A O 1
ATOM 1265 N N . THR A 1 162 ? -1.319 7.323 -4.404 1.00 97.00 162 THR A N 1
ATOM 1266 C CA . THR A 1 162 ? -2.222 6.487 -3.608 1.00 97.00 162 THR A CA 1
ATOM 1267 C C . THR A 1 162 ? -1.413 5.433 -2.864 1.00 97.00 162 THR A C 1
ATOM 1269 O O . THR A 1 162 ? -0.883 4.511 -3.478 1.00 97.00 162 THR A O 1
ATOM 1272 N N . VAL A 1 163 ? -1.324 5.550 -1.540 1.00 97.31 163 VAL A N 1
ATOM 1273 C CA . VAL A 1 163 ? -0.677 4.556 -0.667 1.00 97.31 163 VAL A CA 1
ATOM 1274 C C . VAL A 1 163 ? -1.739 3.589 -0.156 1.00 97.31 163 VAL A C 1
ATOM 1276 O O . VAL A 1 163 ? -2.819 4.041 0.221 1.00 97.31 163 VAL A O 1
ATOM 1279 N N . SER A 1 164 ? -1.452 2.286 -0.144 1.00 97.31 164 SER A N 1
ATOM 1280 C CA . SER A 1 164 ? -2.420 1.239 0.204 1.00 97.31 164 SER A CA 1
ATOM 1281 C C . SER A 1 164 ? -1.821 0.145 1.084 1.00 97.31 164 SER A C 1
ATOM 1283 O O . SER A 1 164 ? -0.704 -0.312 0.833 1.00 97.31 164 SER A O 1
ATOM 1285 N N . PHE A 1 165 ? -2.585 -0.291 2.088 1.00 95.56 165 PHE A N 1
ATOM 1286 C CA . PHE A 1 165 ? -2.317 -1.488 2.890 1.00 95.56 165 PHE A CA 1
ATOM 1287 C C . PHE A 1 165 ? -3.318 -2.574 2.506 1.00 95.56 165 PHE A C 1
ATOM 1289 O O . PHE A 1 165 ? -4.512 -2.292 2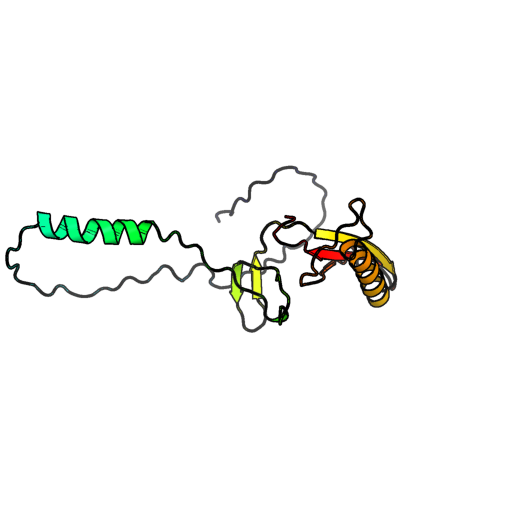.368 1.00 95.56 165 PHE A O 1
ATOM 1296 N N . LEU A 1 166 ? -2.828 -3.801 2.351 1.00 93.38 166 LEU A N 1
ATOM 1297 C CA . LEU A 1 166 ? -3.686 -4.970 2.230 1.00 93.38 166 LEU A CA 1
ATOM 1298 C C . LEU A 1 166 ? -4.425 -5.175 3.560 1.00 93.38 166 LEU A C 1
ATOM 1300 O O . LEU A 1 166 ? -3.879 -4.909 4.630 1.00 93.38 166 LEU A O 1
ATOM 1304 N N . LEU A 1 167 ? -5.685 -5.600 3.508 1.00 93.25 167 LEU A N 1
ATOM 1305 C CA . LEU A 1 167 ? -6.377 -6.043 4.714 1.00 93.25 167 LEU A CA 1
ATOM 1306 C C . LEU A 1 167 ? -6.091 -7.532 4.976 1.00 93.25 167 LEU A C 1
ATOM 1308 O O . LEU A 1 167 ? -5.990 -8.303 4.025 1.00 93.25 167 LEU A O 1
ATOM 1312 N N . PRO A 1 168 ? -5.987 -7.966 6.243 1.00 90.31 168 PRO A N 1
ATOM 1313 C CA . PRO A 1 168 ? -5.860 -9.382 6.585 1.00 90.31 168 PRO A CA 1
ATOM 1314 C C . PRO A 1 168 ? -6.958 -10.247 5.959 1.00 90.31 168 PRO A C 1
ATOM 1316 O O . PRO A 1 168 ? -8.059 -9.755 5.699 1.00 90.31 168 PRO A O 1
ATOM 1319 N N . ALA A 1 169 ? -6.697 -11.543 5.784 1.00 86.19 169 ALA A N 1
ATOM 1320 C CA . ALA A 1 169 ? -7.628 -12.487 5.154 1.00 86.19 169 ALA A CA 1
ATOM 1321 C C . ALA A 1 169 ? -9.019 -12.489 5.819 1.00 86.19 169 ALA A C 1
ATOM 1323 O O . ALA A 1 169 ? -10.040 -12.580 5.145 1.00 86.19 169 ALA A O 1
ATOM 1324 N N . ALA A 1 170 ? -9.068 -12.292 7.140 1.00 85.44 170 ALA A N 1
ATOM 1325 C CA . ALA A 1 170 ? -10.308 -12.198 7.913 1.00 85.44 170 ALA A CA 1
ATOM 1326 C C . ALA A 1 170 ? -11.179 -10.958 7.598 1.00 85.44 170 ALA A C 1
ATOM 1328 O O . ALA A 1 170 ? -12.250 -10.802 8.183 1.00 85.44 170 ALA A O 1
ATOM 1329 N N . ARG A 1 171 ? -10.709 -10.038 6.745 1.00 79.94 171 ARG A N 1
ATOM 1330 C CA . ARG A 1 171 ? -11.376 -8.770 6.396 1.00 79.94 171 ARG A CA 1
ATOM 1331 C C . ARG A 1 171 ? -11.410 -8.506 4.882 1.00 79.94 171 ARG A C 1
ATOM 1333 O O . ARG A 1 171 ? -11.432 -7.342 4.478 1.00 79.94 171 ARG A O 1
ATOM 1340 N N . GLN A 1 172 ? -11.355 -9.572 4.085 1.00 79.00 172 GLN A N 1
ATOM 1341 C CA . GLN A 1 172 ? -11.499 -9.551 2.625 1.00 79.00 172 GLN A CA 1
ATOM 1342 C C . GLN A 1 172 ? -12.965 -9.459 2.196 1.00 79.00 172 GLN A C 1
ATOM 1344 O O . GLN A 1 172 ? -13.828 -9.988 2.932 1.00 79.00 172 GLN A O 1
#

Organism: Chrysemys picta bellii (NCBI:txid8478)

InterPro domains:
  IPR006917 SOUL heme-binding protein [PF04832] (83-171)
  IPR006917 SOUL heme-binding protein [PTHR11220] (74-170)
  IPR011256 Regulatory factor, effector binding domain superfamily [G3DSA:3.20.80.10] (83-172)
  IPR011256 Regulatory factor, effector binding domain superfamily [SSF55136] (82-171)

Sequence (172 aa):
MRLCNLPWGGGVKRGNKSSPVSAWCPNAWEELGHTPNSPRKSLQASAVTPLMMLLRMAPLLLLALARGVWGEREKPTFCGEVTECFTFDLICNSSDYEARLYPPSAWVSTRVNNTYTAAKTTGFWRLFRYIQGRNQLGVKIPMTAPVLTRVDRAAGETQEYTVSFLLPAARQ